Protein AF-A0A7W0NW73-F1 (afdb_monomer_lite)

Foldseek 3Di:
DDDAAEAEAEDPEPVRVVVCVVCVPPSHHYDYDYPDPDYDPVVCVVCCVVVVDPPD

Secondary structure (DSSP, 8-state):
---PPEEEEE--SHHHHHHHHHHTTSSSEEEEE-SSSS---GGGHHHHHTTSS---

Sequence (56 aa):
MERKPKVIIVGGGFGGLWAAKALANKPVEVTLIDRKNHHVFQPLLYQVATAVLSPG

Radius of gyration: 15.43 Å; chains: 1; bounding box: 37×15×42 Å

pLDDT: mean 94.59, std 5.8, range [61.06, 98.19]

Structure (mmCIF, N/CA/C/O backbone):
data_AF-A0A7W0NW73-F1
#
_entry.id   AF-A0A7W0NW73-F1
#
loop_
_atom_site.group_PDB
_atom_site.id
_atom_site.type_symbol
_atom_site.label_atom_id
_atom_site.label_alt_id
_atom_site.label_comp_id
_atom_site.label_asym_id
_atom_site.label_entity_id
_atom_site.label_seq_id
_atom_site.pdbx_PDB_ins_code
_atom_site.Cartn_x
_atom_site.Cartn_y
_atom_site.Cartn_z
_atom_site.occupancy
_atom_site.B_iso_or_equiv
_atom_site.auth_seq_id
_atom_site.auth_comp_id
_atom_site.auth_asym_id
_atom_site.auth_atom_id
_atom_site.pdbx_PDB_model_num
ATOM 1 N N . MET A 1 1 ? -21.376 -7.941 23.087 1.00 61.06 1 MET A N 1
ATOM 2 C CA . MET A 1 1 ? -20.117 -7.597 22.391 1.00 61.06 1 MET A CA 1
ATOM 3 C C . MET A 1 1 ? -20.318 -6.267 21.702 1.00 61.06 1 MET A C 1
ATOM 5 O O . MET A 1 1 ? -21.277 -6.133 20.952 1.00 61.06 1 MET A O 1
ATOM 9 N N . GLU A 1 2 ? -19.476 -5.286 21.998 1.00 78.00 2 GLU A N 1
ATOM 10 C CA . GLU A 1 2 ? -19.534 -3.983 21.339 1.00 78.00 2 GLU A CA 1
ATOM 11 C C . GLU A 1 2 ? -19.105 -4.143 19.873 1.00 78.00 2 GLU A C 1
ATOM 13 O O . GLU A 1 2 ? -18.113 -4.813 19.568 1.00 78.00 2 GLU A O 1
ATOM 18 N N . ARG A 1 3 ? -19.904 -3.619 18.942 1.00 86.44 3 ARG A N 1
ATOM 19 C CA . ARG A 1 3 ? -19.681 -3.820 17.509 1.00 86.44 3 ARG A CA 1
ATOM 20 C C . ARG A 1 3 ? -18.596 -2.847 17.049 1.00 86.44 3 ARG A C 1
ATOM 22 O O . ARG A 1 3 ? -18.816 -1.640 17.065 1.00 86.44 3 ARG A O 1
ATOM 29 N N . LYS A 1 4 ? -17.432 -3.367 16.644 1.00 91.88 4 LYS A N 1
ATOM 30 C CA . LYS A 1 4 ? -16.336 -2.536 16.120 1.00 91.88 4 LYS A CA 1
ATOM 31 C C . LYS A 1 4 ? -16.816 -1.737 14.897 1.00 91.88 4 LYS A C 1
ATOM 33 O O . LYS A 1 4 ? -17.494 -2.317 14.041 1.00 91.88 4 LYS A O 1
ATOM 38 N N . PRO A 1 5 ? 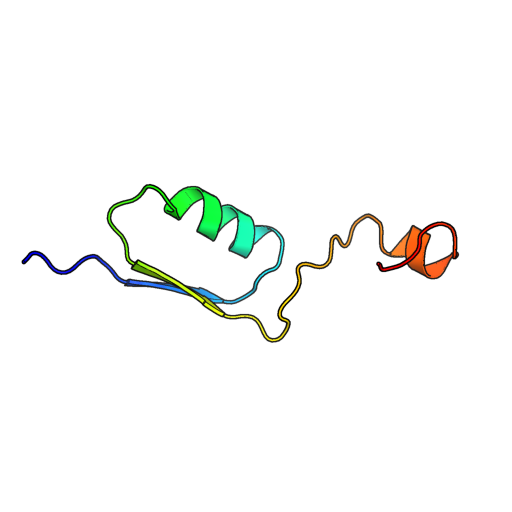-16.471 -0.442 14.775 1.00 96.31 5 PRO A N 1
ATOM 39 C CA . PRO A 1 5 ? -16.746 0.325 13.567 1.00 96.31 5 PRO A CA 1
AT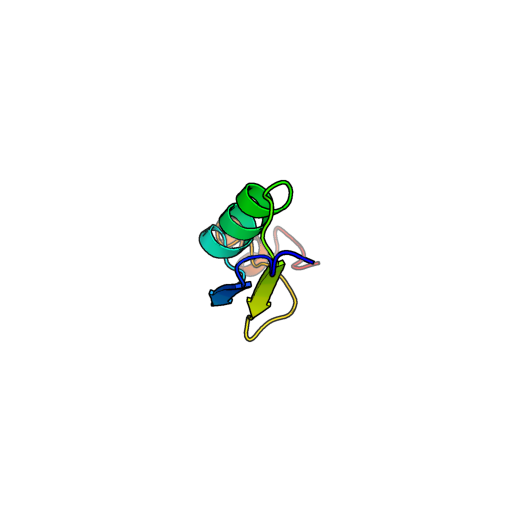OM 40 C C . PRO A 1 5 ? -16.105 -0.341 12.347 1.00 96.31 5 PRO A C 1
ATOM 42 O O . PRO A 1 5 ? -14.951 -0.769 12.404 1.00 96.31 5 PRO A O 1
ATOM 45 N N . LYS A 1 6 ? -16.853 -0.423 11.244 1.00 96.81 6 LYS A N 1
ATOM 46 C CA . LYS A 1 6 ? -16.354 -0.940 9.966 1.00 96.81 6 LYS A CA 1
ATOM 47 C C . LYS A 1 6 ? -15.806 0.209 9.130 1.00 96.81 6 LYS A C 1
ATOM 49 O O . LYS A 1 6 ? -16.493 1.210 8.940 1.00 96.81 6 LYS A O 1
ATOM 54 N N . VAL A 1 7 ? -14.598 0.043 8.607 1.00 97.81 7 VAL A N 1
ATOM 55 C CA . VAL A 1 7 ? -13.929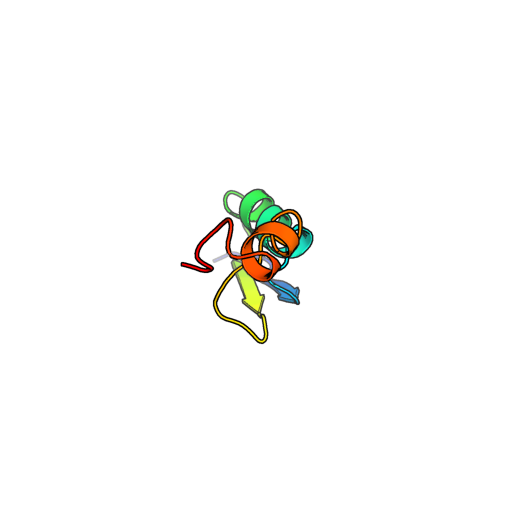 1.013 7.738 1.00 97.81 7 VAL A CA 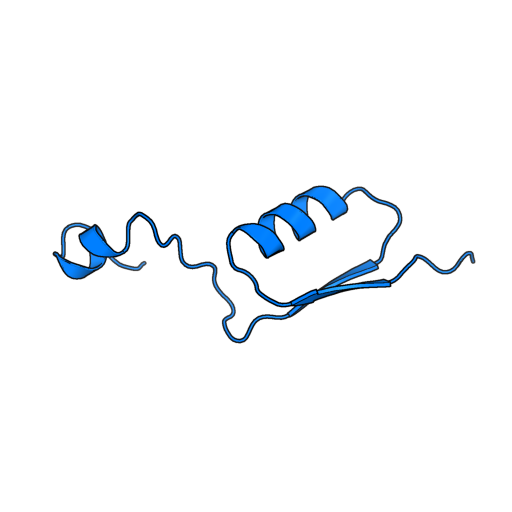1
ATOM 56 C C . VAL A 1 7 ? -13.637 0.348 6.402 1.00 97.81 7 VAL A C 1
ATOM 58 O O . VAL A 1 7 ? -12.937 -0.662 6.348 1.00 97.81 7 VAL A O 1
ATOM 61 N N . ILE A 1 8 ? -14.162 0.926 5.323 1.00 98.00 8 ILE A N 1
ATOM 62 C CA . ILE A 1 8 ? -13.877 0.481 3.959 1.00 98.00 8 ILE A CA 1
ATOM 63 C C . ILE A 1 8 ? -12.917 1.480 3.323 1.00 98.00 8 ILE A C 1
ATOM 65 O O . ILE A 1 8 ? -13.206 2.673 3.257 1.00 98.00 8 ILE A O 1
ATOM 69 N N . ILE A 1 9 ? -11.780 0.982 2.851 1.00 98.19 9 ILE A N 1
ATOM 70 C CA . ILE A 1 9 ? -10.785 1.749 2.106 1.00 98.19 9 ILE A CA 1
ATOM 71 C C . ILE A 1 9 ? -10.878 1.310 0.646 1.00 98.19 9 ILE A C 1
ATOM 73 O O . ILE A 1 9 ? -10.746 0.124 0.347 1.00 98.19 9 ILE A O 1
ATOM 77 N N . VAL A 1 10 ? -11.106 2.259 -0.261 1.00 97.94 10 VAL A N 1
ATOM 78 C CA . VAL A 1 10 ? -11.184 1.997 -1.703 1.00 97.94 10 VAL A CA 1
ATOM 79 C C . VAL A 1 10 ? -9.903 2.500 -2.366 1.00 97.94 10 VAL A C 1
ATOM 81 O O . VAL A 1 10 ? -9.617 3.696 -2.345 1.00 97.94 10 VAL A O 1
ATOM 84 N N . GLY A 1 11 ? -9.140 1.575 -2.945 1.00 97.75 11 GLY A N 1
ATOM 85 C CA . GLY A 1 11 ? -7.848 1.810 -3.587 1.00 97.75 11 GLY A CA 1
ATOM 86 C C . GLY A 1 11 ? -6.649 1.436 -2.705 1.00 97.75 11 GLY A C 1
ATOM 87 O O . GLY A 1 11 ? -6.399 2.060 -1.684 1.00 97.75 11 GLY A O 1
ATOM 88 N N . GLY A 1 12 ? -5.851 0.463 -3.137 1.00 96.56 12 GLY A N 1
ATOM 89 C CA . GLY A 1 12 ? -4.582 -0.031 -2.586 1.00 96.56 12 GLY A CA 1
ATOM 90 C C . GLY A 1 12 ? -3.343 0.668 -3.164 1.00 96.56 12 GLY A C 1
ATOM 91 O O . GLY A 1 12 ? -2.263 0.082 -3.273 1.00 96.56 12 GLY A O 1
ATOM 92 N N . GLY A 1 13 ? -3.485 1.940 -3.543 1.00 95.88 13 GLY A N 1
ATOM 93 C CA . GLY A 1 13 ? -2.351 2.824 -3.813 1.00 95.88 13 GLY A CA 1
ATOM 94 C C . GLY A 1 13 ? -1.610 3.207 -2.527 1.00 95.88 13 GLY A C 1
ATOM 95 O O . GLY A 1 13 ? -1.825 2.627 -1.462 1.00 95.88 13 GLY A O 1
ATOM 96 N N . PHE A 1 14 ? -0.759 4.232 -2.600 1.00 96.44 14 PHE A N 1
ATOM 97 C CA . PHE A 1 14 ? -0.027 4.727 -1.430 1.00 96.44 14 PHE A CA 1
ATOM 98 C C . PHE A 1 14 ? -0.973 5.082 -0.280 1.00 96.44 14 PHE A C 1
ATOM 100 O O . PHE A 1 14 ? -0.862 4.523 0.808 1.00 96.44 14 PHE A O 1
ATOM 107 N N . GLY A 1 15 ? -1.942 5.964 -0.535 1.00 96.31 15 GLY A N 1
ATOM 108 C CA . GLY A 1 15 ? -2.855 6.452 0.498 1.00 96.31 15 GLY A CA 1
ATOM 109 C C . GLY A 1 15 ? -3.630 5.334 1.192 1.00 96.31 15 GLY A C 1
ATOM 110 O O . GLY A 1 15 ? -3.636 5.271 2.417 1.00 96.31 15 GLY A O 1
ATOM 111 N N . GLY A 1 16 ? -4.232 4.416 0.432 1.00 97.00 16 GLY A N 1
ATOM 112 C CA . GLY A 1 16 ? -5.053 3.364 1.027 1.00 97.00 16 GLY A CA 1
ATOM 113 C C . GLY A 1 16 ? -4.260 2.336 1.824 1.00 97.00 16 GLY A C 1
ATOM 114 O O . GLY A 1 16 ? -4.704 1.937 2.899 1.00 97.00 16 GLY A O 1
ATOM 115 N N . LEU A 1 17 ? -3.057 1.961 1.378 1.00 96.62 17 LEU A N 1
ATOM 116 C CA . LEU A 1 17 ? -2.201 1.066 2.162 1.00 96.62 17 LEU A CA 1
ATOM 117 C C . LEU A 1 17 ? -1.658 1.737 3.421 1.00 96.62 17 LEU A C 1
ATOM 119 O O . LEU A 1 17 ? -1.618 1.101 4.474 1.00 96.62 17 LEU A O 1
ATOM 123 N N . TRP A 1 18 ? -1.266 3.010 3.348 1.00 96.94 18 TRP A N 1
ATOM 124 C CA . TRP A 1 18 ? -0.834 3.752 4.533 1.00 96.94 18 TRP A CA 1
ATOM 125 C C . TRP A 1 18 ? -1.985 3.965 5.520 1.00 96.94 18 TRP A C 1
ATOM 127 O O . TRP A 1 18 ? -1.787 3.782 6.720 1.00 96.94 18 TRP A O 1
ATOM 137 N N . ALA A 1 19 ? -3.196 4.248 5.034 1.00 97.81 19 ALA A N 1
ATOM 138 C CA . ALA A 1 19 ? -4.396 4.323 5.861 1.00 97.81 19 ALA A CA 1
ATOM 139 C C . ALA A 1 19 ? -4.711 2.973 6.528 1.00 97.81 19 ALA A C 1
ATOM 141 O O . ALA A 1 19 ? -4.925 2.924 7.738 1.00 97.81 19 ALA A O 1
ATOM 142 N N . ALA A 1 20 ? -4.663 1.869 5.775 1.00 97.12 20 ALA A N 1
ATOM 143 C CA . ALA A 1 20 ? -4.870 0.526 6.316 1.00 97.12 20 ALA A CA 1
ATOM 144 C C . ALA A 1 20 ? -3.841 0.195 7.409 1.00 97.12 20 ALA A C 1
ATOM 146 O O . ALA A 1 20 ? -4.212 -0.269 8.486 1.00 97.12 20 ALA A O 1
ATOM 147 N N . LYS A 1 21 ? -2.558 0.509 7.175 1.00 96.25 21 LYS A N 1
ATOM 148 C CA . LYS A 1 21 ? -1.482 0.343 8.168 1.00 96.25 21 LYS A CA 1
ATOM 149 C C . LYS A 1 21 ? -1.709 1.196 9.419 1.00 96.25 21 LYS A C 1
ATOM 151 O O . LYS A 1 21 ? -1.547 0.695 10.527 1.00 96.25 21 LYS A O 1
ATOM 156 N N . ALA A 1 22 ? -2.116 2.455 9.262 1.00 97.38 22 ALA A N 1
ATOM 157 C CA . ALA A 1 22 ? -2.394 3.351 10.386 1.00 97.38 22 ALA A CA 1
ATOM 158 C C . ALA A 1 22 ? -3.588 2.877 11.239 1.00 97.38 22 ALA A C 1
ATOM 160 O O . ALA A 1 22 ? -3.624 3.108 12.451 1.00 97.38 22 ALA A O 1
ATOM 161 N N . LEU A 1 23 ? -4.551 2.191 10.616 1.00 97.06 23 LEU A N 1
ATOM 162 C CA . LEU A 1 23 ? -5.742 1.648 11.271 1.00 97.06 23 LEU A CA 1
ATOM 163 C C . LEU A 1 23 ? -5.558 0.227 11.826 1.00 97.06 23 LEU A C 1
ATOM 165 O O . LEU A 1 23 ? -6.393 -0.209 12.615 1.00 97.06 23 LEU A O 1
ATOM 169 N N . ALA A 1 24 ? -4.471 -0.472 11.485 1.00 93.19 24 ALA A N 1
ATOM 170 C CA . ALA A 1 24 ? -4.256 -1.880 11.843 1.00 93.19 24 ALA A CA 1
ATOM 171 C C . ALA A 1 24 ? -4.310 -2.164 13.358 1.00 93.19 24 ALA A C 1
ATOM 173 O O . ALA A 1 24 ? -4.724 -3.243 13.766 1.00 93.19 24 ALA A O 1
ATOM 174 N N . ASN A 1 25 ? -3.937 -1.185 14.190 1.00 92.25 25 ASN A N 1
ATOM 175 C CA . ASN A 1 25 ? -3.925 -1.298 15.655 1.00 92.25 25 ASN A CA 1
ATOM 176 C C . ASN A 1 25 ? -5.056 -0.507 16.335 1.00 92.25 25 ASN A C 1
ATOM 178 O O . ASN A 1 25 ? -4.973 -0.179 17.520 1.00 92.25 25 ASN A O 1
ATOM 182 N N . LYS A 1 26 ? -6.092 -0.121 15.586 1.00 96.56 26 LYS A N 1
ATOM 183 C CA . LYS A 1 26 ? -7.250 0.611 16.113 1.00 96.56 26 LYS A CA 1
ATOM 184 C C . LYS A 1 26 ? -8.417 -0.356 16.353 1.00 96.56 26 LYS A C 1
ATOM 186 O O . LYS A 1 26 ? -8.468 -1.413 15.727 1.00 96.56 26 LYS A O 1
ATOM 191 N N . PRO A 1 27 ? -9.371 -0.031 17.245 1.00 96.00 27 PRO A N 1
ATOM 192 C CA . PRO A 1 27 ? -10.517 -0.893 17.545 1.00 96.00 27 PRO A CA 1
ATOM 193 C C . PRO A 1 27 ? -11.580 -0.863 16.427 1.00 96.00 27 PRO A C 1
ATOM 195 O O . PRO A 1 27 ? -12.758 -0.645 16.687 1.00 96.00 27 PRO A O 1
ATOM 198 N N . VAL A 1 28 ? -11.170 -1.083 15.177 1.00 96.56 28 VAL A N 1
ATOM 199 C CA . VAL A 1 28 ? -12.010 -1.047 13.972 1.00 96.56 28 VAL A CA 1
ATOM 200 C C . VAL A 1 28 ? -11.798 -2.304 13.129 1.00 96.56 28 VAL A C 1
ATOM 202 O O . VAL A 1 28 ? -10.785 -2.991 13.252 1.00 96.56 28 VAL A O 1
ATOM 205 N N . GLU A 1 29 ? -12.767 -2.620 12.280 1.0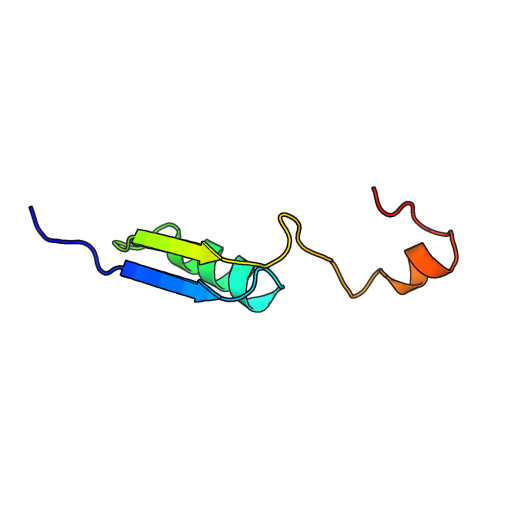0 96.38 29 GLU A N 1
ATOM 206 C CA . GLU A 1 29 ? -12.684 -3.685 11.279 1.00 96.38 29 GLU A CA 1
ATOM 207 C C . GLU A 1 29 ? -12.398 -3.044 9.915 1.00 96.38 29 GLU A C 1
ATOM 209 O O . GLU A 1 29 ? -13.241 -2.320 9.383 1.00 96.38 29 GLU A O 1
ATOM 214 N N . VAL A 1 30 ? -11.204 -3.268 9.361 1.00 96.88 30 VAL A N 1
ATOM 215 C CA . VAL A 1 30 ? -10.767 -2.647 8.100 1.00 96.88 30 VAL A CA 1
ATOM 216 C C . VAL A 1 30 ? -10.956 -3.615 6.938 1.00 96.88 30 VAL A C 1
ATOM 218 O O . VAL A 1 30 ? -10.473 -4.742 6.980 1.00 96.88 30 VAL A O 1
ATOM 221 N N . THR A 1 31 ? -11.609 -3.157 5.871 1.00 96.88 31 THR A N 1
ATOM 222 C CA . THR A 1 31 ? -11.651 -3.836 4.569 1.00 96.88 31 THR A CA 1
ATOM 223 C C . THR A 1 31 ? -11.014 -2.929 3.519 1.00 96.88 31 THR A C 1
ATOM 225 O O . THR A 1 31 ? -11.489 -1.817 3.299 1.00 96.88 31 THR A O 1
ATOM 228 N N . LEU A 1 32 ? -9.944 -3.388 2.867 1.00 97.12 32 LEU A N 1
ATOM 229 C CA . LEU A 1 32 ? -9.319 -2.703 1.732 1.00 97.12 32 LEU A CA 1
ATOM 230 C C . LEU A 1 32 ? -9.770 -3.374 0.435 1.00 97.12 32 LEU A C 1
ATOM 232 O O . LEU A 1 32 ? -9.615 -4.584 0.286 1.00 97.12 32 LEU A O 1
ATOM 236 N N . ILE A 1 33 ? -10.297 -2.590 -0.501 1.00 97.31 33 ILE A N 1
ATOM 237 C CA . ILE A 1 33 ?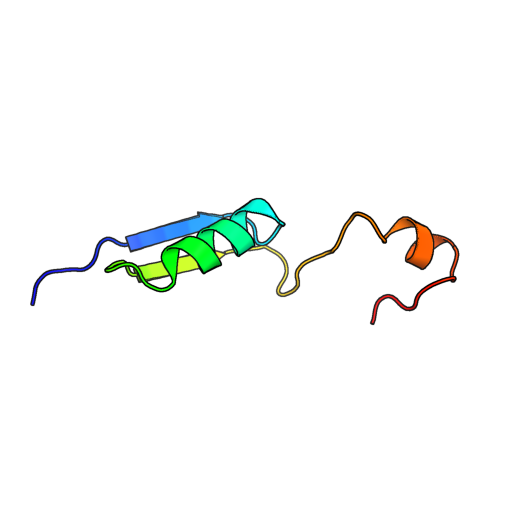 -10.737 -3.072 -1.812 1.00 97.31 33 ILE A CA 1
ATOM 238 C C . ILE A 1 33 ? -9.967 -2.313 -2.886 1.00 97.31 33 ILE A C 1
ATOM 240 O O . ILE A 1 33 ? -10.014 -1.086 -2.942 1.00 97.31 33 ILE A O 1
ATOM 244 N N . ASP A 1 34 ? -9.288 -3.040 -3.766 1.00 97.38 34 ASP A N 1
ATOM 245 C CA . ASP A 1 34 ? -8.688 -2.504 -4.986 1.00 97.38 34 ASP A CA 1
ATOM 246 C C . ASP A 1 34 ? -9.008 -3.437 -6.159 1.00 97.38 34 ASP A C 1
ATOM 248 O O . ASP A 1 34 ? -9.286 -4.624 -5.985 1.00 97.38 34 ASP A O 1
ATOM 252 N N . ARG A 1 35 ? -8.966 -2.893 -7.374 1.00 97.06 35 ARG A N 1
ATOM 253 C CA . ARG A 1 35 ? -9.072 -3.654 -8.621 1.00 97.06 35 ARG A CA 1
ATOM 254 C C . ARG A 1 35 ? -7.881 -4.605 -8.831 1.00 97.06 35 ARG A C 1
ATOM 256 O O . ARG A 1 35 ? -7.978 -5.537 -9.627 1.00 97.06 35 ARG A O 1
ATOM 263 N N . LYS A 1 36 ? -6.741 -4.341 -8.196 1.00 94.44 36 LYS A N 1
ATOM 264 C CA . LYS A 1 36 ? -5.489 -5.097 -8.274 1.00 94.44 36 LYS A CA 1
ATOM 265 C C . LYS A 1 36 ? -5.125 -5.645 -6.895 1.00 94.44 36 LYS A C 1
ATOM 267 O O . LYS A 1 36 ? -5.349 -5.010 -5.874 1.00 94.44 36 LYS A O 1
ATOM 272 N N . ASN A 1 37 ? -4.507 -6.820 -6.873 1.00 92.56 37 ASN A N 1
ATOM 273 C CA . ASN A 1 37 ? -4.030 -7.482 -5.655 1.00 92.56 37 ASN A CA 1
ATOM 274 C C . ASN A 1 37 ? -2.600 -7.074 -5.249 1.00 92.56 37 ASN A C 1
ATOM 276 O O . ASN A 1 37 ? -2.012 -7.703 -4.374 1.00 92.56 37 ASN A O 1
ATOM 280 N N . HIS A 1 38 ? -2.023 -6.066 -5.903 1.00 93.12 38 HIS A N 1
ATOM 281 C CA . HIS A 1 38 ? -0.661 -5.601 -5.671 1.00 93.12 38 HIS A CA 1
ATOM 282 C C . HIS A 1 38 ? -0.611 -4.077 -5.638 1.00 93.12 38 HIS A C 1
ATOM 284 O O . HIS A 1 38 ? -1.377 -3.386 -6.309 1.00 93.12 38 HIS A O 1
ATOM 290 N N . HIS A 1 39 ? 0.341 -3.565 -4.868 1.00 94.44 39 HIS A N 1
ATOM 291 C CA . HIS A 1 39 ? 0.680 -2.155 -4.848 1.00 94.44 39 HIS A CA 1
ATOM 292 C C . HIS A 1 39 ? 1.674 -1.839 -5.961 1.00 94.44 39 HIS A C 1
ATOM 294 O O . HIS A 1 39 ? 2.723 -2.474 -6.044 1.00 94.44 39 HIS A O 1
ATOM 300 N N . VAL A 1 40 ? 1.388 -0.824 -6.772 1.00 94.31 40 VAL A N 1
ATOM 301 C CA . VAL A 1 40 ? 2.364 -0.307 -7.734 1.00 94.31 40 VAL A CA 1
ATOM 302 C C . VAL A 1 40 ? 3.138 0.831 -7.088 1.00 94.31 40 VAL A C 1
ATOM 304 O O . VAL A 1 40 ? 2.575 1.892 -6.808 1.00 94.31 40 VAL A O 1
ATOM 307 N N . PHE A 1 41 ? 4.444 0.636 -6.911 1.00 95.00 41 PHE A N 1
ATOM 308 C CA . PHE A 1 41 ? 5.343 1.709 -6.507 1.00 95.00 41 PHE A CA 1
ATOM 309 C C . PHE A 1 41 ? 5.655 2.598 -7.718 1.00 95.00 41 PHE A C 1
ATOM 311 O O . PHE A 1 41 ? 6.683 2.473 -8.383 1.00 95.00 41 PHE A O 1
ATOM 318 N N . GLN A 1 42 ? 4.713 3.496 -8.012 1.00 93.44 42 GLN A N 1
ATOM 319 C CA . GLN A 1 42 ? 4.735 4.382 -9.180 1.00 93.44 42 GLN A CA 1
ATOM 320 C C . GLN A 1 42 ? 6.065 5.127 -9.416 1.00 93.44 42 GLN A C 1
ATOM 322 O O . GLN A 1 42 ? 6.444 5.251 -10.581 1.00 93.44 42 GLN A O 1
ATOM 327 N N . PRO A 1 43 ? 6.810 5.575 -8.382 1.00 95.19 43 PRO A N 1
ATOM 328 C CA . PRO A 1 43 ? 8.063 6.299 -8.586 1.00 95.19 43 PRO A CA 1
ATOM 329 C C . PRO A 1 43 ? 9.140 5.547 -9.381 1.00 95.19 43 PRO A C 1
ATOM 331 O O . PRO A 1 43 ? 9.948 6.201 -10.029 1.00 95.19 43 PRO A O 1
ATOM 334 N N . LEU A 1 44 ? 9.157 4.207 -9.377 1.00 95.62 44 LEU A N 1
ATOM 335 C CA . LEU A 1 44 ? 10.171 3.419 -10.106 1.00 95.62 44 LEU A CA 1
ATOM 336 C C . LEU A 1 44 ? 9.644 2.838 -11.426 1.00 95.62 44 LEU A C 1
ATOM 338 O O . LEU A 1 44 ? 10.348 2.078 -12.089 1.00 95.62 44 LEU A O 1
ATOM 342 N N . LEU A 1 45 ? 8.429 3.203 -11.855 1.00 95.62 45 LEU A N 1
ATOM 343 C CA . LEU A 1 45 ? 7.873 2.705 -13.119 1.00 95.62 45 LEU A CA 1
ATOM 344 C C . LEU A 1 45 ? 8.724 3.093 -14.328 1.00 95.62 45 LEU A C 1
ATOM 346 O O . LEU A 1 45 ? 8.794 2.325 -15.284 1.00 95.62 45 LEU A O 1
ATOM 350 N N . TYR A 1 46 ? 9.399 4.245 -14.283 1.00 95.62 46 TYR A N 1
ATOM 351 C CA . TYR A 1 46 ? 10.287 4.647 -15.372 1.00 95.62 46 TYR A CA 1
ATOM 352 C C . TYR A 1 46 ? 11.457 3.668 -15.528 1.00 95.62 46 TYR A C 1
ATOM 354 O O . TYR A 1 46 ? 11.814 3.330 -16.647 1.00 95.62 46 TYR A O 1
ATOM 362 N N . GLN A 1 47 ? 12.003 3.149 -14.425 1.00 97.12 47 GLN A N 1
ATOM 363 C CA . GLN A 1 47 ? 13.108 2.191 -14.468 1.00 97.12 47 GLN A CA 1
ATOM 364 C C . GLN A 1 47 ? 12.662 0.831 -14.994 1.00 97.12 47 GLN A C 1
ATOM 366 O O . GLN A 1 47 ? 13.434 0.163 -15.678 1.00 97.12 47 GLN A O 1
ATOM 371 N N . VAL A 1 48 ? 11.418 0.434 -14.715 1.00 96.38 48 VAL A N 1
ATOM 372 C CA . VAL A 1 48 ? 10.813 -0.748 -15.341 1.00 96.38 48 VAL A CA 1
ATOM 373 C C . VAL A 1 48 ? 10.646 -0.520 -16.845 1.00 96.38 48 VAL A C 1
ATOM 375 O O . VAL A 1 48 ? 11.038 -1.365 -17.646 1.00 96.38 48 VAL A O 1
ATOM 378 N N . ALA A 1 49 ? 10.136 0.647 -17.249 1.00 96.88 49 ALA A N 1
ATOM 379 C CA . ALA A 1 49 ? 9.944 0.992 -18.657 1.00 96.88 49 ALA A CA 1
ATOM 380 C C . ALA A 1 49 ? 11.265 1.072 -19.447 1.00 96.88 49 ALA A C 1
ATOM 382 O O . ALA A 1 49 ? 11.290 0.722 -20.624 1.00 96.88 49 ALA A O 1
ATOM 383 N N . THR A 1 50 ? 12.364 1.488 -18.811 1.00 97.81 50 THR A N 1
ATOM 384 C CA . THR A 1 50 ? 13.702 1.538 -19.427 1.00 97.81 50 THR A CA 1
ATOM 385 C C . THR A 1 50 ? 14.515 0.255 -19.224 1.00 97.81 50 THR A C 1
ATOM 387 O O . THR A 1 50 ? 15.726 0.278 -19.426 1.00 97.81 50 THR A O 1
ATOM 390 N N . ALA A 1 51 ? 13.886 -0.844 -18.791 1.00 96.06 51 ALA A N 1
ATOM 391 C CA . ALA A 1 51 ? 14.522 -2.141 -18.530 1.00 96.06 51 ALA A CA 1
ATOM 392 C C . ALA A 1 51 ? 15.692 -2.112 -17.518 1.00 96.06 51 ALA A C 1
ATOM 394 O O . ALA A 1 51 ? 16.514 -3.025 -17.478 1.00 96.06 51 ALA A O 1
ATOM 395 N N . VAL A 1 52 ? 15.759 -1.079 -16.674 1.00 97.69 52 VAL A N 1
ATOM 396 C CA . VAL A 1 52 ? 16.741 -0.955 -15.584 1.00 97.69 52 VAL A CA 1
ATOM 397 C C . VAL A 1 52 ? 16.325 -1.799 -14.377 1.00 97.69 52 VAL A C 1
ATOM 399 O O . VAL A 1 52 ? 17.177 -2.264 -13.624 1.00 97.69 52 VAL A O 1
ATOM 402 N N . LEU A 1 53 ? 15.020 -2.011 -14.191 1.00 95.94 53 LEU A N 1
ATOM 403 C CA . LEU A 1 53 ? 14.461 -2.857 -13.140 1.00 95.94 53 LEU A CA 1
ATOM 404 C C . LEU A 1 53 ? 13.488 -3.881 -13.731 1.00 95.94 53 LEU A C 1
ATOM 406 O O . LEU A 1 53 ? 12.711 -3.565 -14.630 1.00 95.94 53 LEU A O 1
ATOM 410 N N . SER A 1 54 ? 13.492 -5.096 -13.181 1.00 93.31 54 SER A N 1
ATOM 411 C CA . SER A 1 54 ? 12.400 -6.050 -13.396 1.00 93.31 54 SER A CA 1
ATOM 412 C C . SER A 1 54 ? 11.139 -5.551 -12.673 1.00 93.31 54 SER A C 1
ATOM 414 O O . SER A 1 54 ? 11.261 -5.025 -11.562 1.00 93.31 54 SER A O 1
ATOM 416 N N . PRO A 1 55 ? 9.929 -5.723 -13.238 1.00 88.19 55 PRO A N 1
ATOM 417 C CA . PRO A 1 55 ? 8.673 -5.443 -12.533 1.00 88.19 55 PRO A CA 1
ATOM 418 C C . PRO A 1 55 ? 8.427 -6.357 -11.319 1.00 88.19 55 PRO A C 1
ATOM 420 O O . PRO A 1 55 ? 7.507 -6.081 -10.546 1.00 88.19 55 PRO A O 1
ATOM 423 N N . GLY A 1 56 ? 9.253 -7.396 -11.147 1.00 82.94 56 GLY A N 1
ATOM 424 C CA . GLY A 1 56 ? 9.049 -8.468 -10.176 1.00 82.94 56 GLY A CA 1
ATOM 425 C C . GLY A 1 56 ? 8.589 -9.732 -10.870 1.00 82.94 56 GLY A C 1
ATOM 426 O O . GLY A 1 56 ? 7.538 -9.677 -11.543 1.00 82.94 56 GLY A O 1
#